Protein AF-M3HYQ7-F1 (afdb_monomer)

Foldseek 3Di:
DDLQQAAEEEEAACPPPRLVLLVLVLVVCVVPVRHAYEYEHDADDPVCVVSVVVSVVSRYAYEDAVHNCCVVRDVGHHYPLVRLVRHQEYEYEDPAPPVVVCVVVCVDPSNVNHQKYKYAQNYDPAADKDAPPPCVVVVVVVPPVVCVVSPNPDRGIMGMHGDD

Secondary structure (DSSP, 8-state):
--GGGS-EEEEE--STTHHHHHHHHHHHHHHH-S-EEEEE-SS--GGGHHHHHHHHTTT-EEEE-SSS-GGGT-SS-EEHHHHHHHEEEEEE-PSTTHHHHTTTGGGSGGGTT--EEEEETT-SSSSSEE-TTTTHHHHHTTT-TTTTTTGGG--S-EEEEE--

Structure (mmCIF, N/CA/C/O backbone):
data_AF-M3HYQ7-F1
#
_entry.id   AF-M3HYQ7-F1
#
loop_
_atom_site.group_PDB
_atom_site.id
_atom_site.type_symbol
_atom_site.label_atom_id
_atom_site.label_alt_id
_atom_site.label_comp_id
_atom_site.label_asym_id
_atom_site.label_entity_id
_atom_site.label_seq_id
_atom_site.pdbx_PDB_ins_code
_atom_site.Cartn_x
_atom_site.Cartn_y
_atom_site.Cartn_z
_atom_site.occupancy
_atom_site.B_iso_or_equiv
_atom_site.auth_seq_id
_atom_site.auth_comp_id
_atom_site.auth_asym_id
_atom_site.auth_atom_id
_atom_site.pdbx_PDB_model_num
ATOM 1 N N . MET A 1 1 ? -18.279 -11.186 6.961 1.00 38.59 1 MET A N 1
ATOM 2 C CA . MET A 1 1 ? -16.966 -11.696 6.511 1.00 38.59 1 MET A CA 1
ATOM 3 C C . MET A 1 1 ? -15.905 -10.884 7.240 1.00 38.59 1 MET A C 1
ATOM 5 O O . MET A 1 1 ? -15.919 -9.670 7.094 1.00 38.59 1 MET A O 1
ATOM 9 N N . LYS A 1 2 ? -15.104 -11.482 8.132 1.00 42.53 2 LYS A N 1
ATOM 10 C CA . LYS A 1 2 ? -14.063 -10.728 8.855 1.00 42.53 2 LYS A CA 1
ATOM 11 C C . LYS A 1 2 ? -12.954 -10.378 7.857 1.00 42.53 2 LYS A C 1
ATOM 13 O O . LYS A 1 2 ? -12.596 -11.228 7.051 1.00 42.53 2 LYS A O 1
ATOM 18 N N . LEU A 1 3 ? -12.387 -9.172 7.924 1.00 53.19 3 LEU A N 1
ATOM 19 C CA . LEU A 1 3 ? -11.250 -8.744 7.086 1.00 53.19 3 LEU A CA 1
ATOM 20 C C . LEU A 1 3 ? -10.013 -9.675 7.161 1.00 53.19 3 LEU A C 1
ATOM 22 O O . LEU A 1 3 ? -9.079 -9.509 6.389 1.00 53.19 3 LEU A O 1
ATOM 26 N N . GLN A 1 4 ? -9.998 -10.640 8.084 1.00 54.50 4 GLN A N 1
ATOM 27 C CA . GLN A 1 4 ? -8.831 -11.426 8.485 1.00 54.50 4 GLN A CA 1
ATOM 28 C C . GLN A 1 4 ? -8.445 -12.584 7.547 1.00 54.50 4 GLN A C 1
ATOM 30 O O . GLN A 1 4 ? -7.355 -13.121 7.714 1.00 54.50 4 GLN A O 1
ATOM 35 N N . ASP A 1 5 ? -9.266 -12.953 6.556 1.00 71.19 5 ASP A N 1
ATOM 36 C CA . ASP A 1 5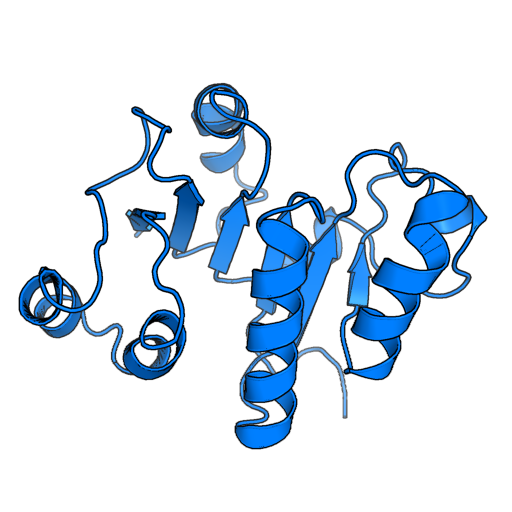 ? -9.012 -14.170 5.757 1.00 71.19 5 ASP A CA 1
ATOM 37 C C . ASP A 1 5 ? -8.256 -13.931 4.436 1.00 71.19 5 ASP A C 1
ATOM 39 O O . ASP A 1 5 ? -7.829 -14.889 3.788 1.00 71.19 5 ASP A O 1
ATOM 43 N N . LYS A 1 6 ? -8.076 -12.673 4.004 1.00 84.75 6 LYS A N 1
ATOM 44 C CA . LYS A 1 6 ? -7.471 -12.347 2.698 1.00 84.75 6 LYS A CA 1
ATOM 45 C C . LYS A 1 6 ? -6.108 -11.662 2.868 1.00 84.75 6 LYS A C 1
ATOM 47 O O . LYS A 1 6 ? -6.020 -10.703 3.630 1.00 84.75 6 LYS A O 1
ATOM 52 N N . PRO A 1 7 ? -5.050 -12.093 2.149 1.00 91.12 7 PRO A N 1
ATOM 53 C CA . PRO A 1 7 ? -3.756 -11.417 2.180 1.00 91.12 7 PRO A CA 1
ATOM 54 C C . PRO A 1 7 ? -3.864 -9.965 1.697 1.00 91.12 7 PRO A C 1
ATOM 56 O O . PRO A 1 7 ? -4.549 -9.676 0.714 1.00 91.12 7 PRO A O 1
ATOM 59 N N . GLY A 1 8 ? -3.161 -9.058 2.371 1.00 94.25 8 GLY A N 1
ATOM 60 C CA . GLY A 1 8 ? -3.139 -7.638 2.044 1.00 94.25 8 GLY A CA 1
ATOM 61 C C . GLY A 1 8 ? -2.088 -7.238 1.010 1.00 94.25 8 GLY A C 1
ATOM 62 O O . GLY A 1 8 ? -0.964 -7.755 1.006 1.00 94.25 8 GLY A O 1
ATOM 63 N N . VAL A 1 9 ? -2.449 -6.261 0.181 1.00 96.50 9 VAL A N 1
ATOM 64 C CA . VAL A 1 9 ? -1.541 -5.459 -0.640 1.00 96.50 9 VAL A CA 1
ATOM 65 C C . VAL A 1 9 ? -1.539 -4.040 -0.081 1.00 96.50 9 VAL A C 1
ATOM 67 O O . VAL A 1 9 ? -2.541 -3.327 -0.163 1.00 96.50 9 VAL A O 1
ATOM 70 N N . TYR A 1 10 ? -0.411 -3.645 0.496 1.00 97.44 10 TYR A N 1
ATOM 71 C CA . TYR A 1 10 ? -0.201 -2.328 1.076 1.00 97.44 10 TYR A CA 1
ATOM 72 C C . TYR A 1 10 ? 0.394 -1.382 0.040 1.00 97.44 10 TYR A C 1
ATOM 74 O O . TYR A 1 10 ? 1.442 -1.680 -0.529 1.00 97.44 10 TYR A O 1
ATOM 82 N N . ILE A 1 11 ? -0.235 -0.237 -0.202 1.00 97.44 11 ILE A N 1
ATOM 83 C CA . ILE A 1 11 ? 0.248 0.761 -1.158 1.00 97.44 11 ILE A CA 1
ATOM 84 C C . ILE A 1 11 ? 0.615 2.026 -0.400 1.00 97.44 11 ILE A C 1
ATOM 86 O O . ILE A 1 11 ? -0.249 2.678 0.185 1.00 97.44 11 ILE A O 1
ATOM 90 N N . ARG A 1 12 ? 1.895 2.390 -0.453 1.00 95.94 12 ARG A N 1
ATOM 91 C CA . ARG A 1 12 ? 2.434 3.595 0.170 1.00 95.94 12 ARG A CA 1
ATOM 92 C C . ARG A 1 12 ? 2.577 4.708 -0.859 1.00 95.94 12 ARG A C 1
ATOM 94 O O . ARG A 1 12 ? 3.329 4.575 -1.818 1.00 95.94 12 ARG A O 1
ATOM 101 N N . GLY A 1 13 ? 1.864 5.810 -0.644 1.00 94.56 13 GLY A N 1
ATOM 102 C CA . GLY A 1 13 ? 1.855 6.987 -1.508 1.00 94.56 13 GLY A CA 1
ATOM 103 C C . GLY A 1 13 ? 0.814 6.901 -2.624 1.00 94.56 13 GLY A C 1
ATOM 104 O O . GLY A 1 13 ? 1.010 6.208 -3.612 1.00 94.56 13 GLY A O 1
ATOM 105 N N . ILE A 1 14 ? -0.267 7.678 -2.515 1.00 94.88 14 ILE A N 1
ATOM 106 C CA . ILE A 1 14 ? -1.357 7.756 -3.511 1.00 94.88 14 ILE A CA 1
ATOM 107 C C . ILE A 1 14 ? -1.181 8.989 -4.411 1.00 94.88 14 ILE A C 1
ATOM 109 O O . ILE A 1 14 ? -2.045 9.851 -4.521 1.00 94.88 14 ILE A O 1
ATOM 113 N N . GLY A 1 15 ? 0.004 9.095 -5.015 1.00 90.62 15 GLY A N 1
ATOM 114 C CA . GLY A 1 15 ? 0.334 10.128 -6.000 1.00 90.62 15 GLY A CA 1
ATOM 115 C C . GLY A 1 15 ? 0.069 9.674 -7.438 1.00 90.62 15 GLY A C 1
ATOM 116 O O . GLY A 1 15 ? -0.712 8.755 -7.684 1.00 90.62 15 GLY A O 1
ATOM 117 N N . VAL A 1 16 ? 0.794 10.271 -8.390 1.00 89.25 16 VAL A N 1
ATOM 118 C CA . VAL A 1 16 ? 0.673 10.009 -9.840 1.00 89.25 16 VAL A CA 1
ATOM 119 C C . VAL A 1 16 ? 0.778 8.521 -10.195 1.00 89.25 16 VAL A C 1
ATOM 121 O O . VAL A 1 16 ? 0.059 8.058 -11.071 1.00 89.25 16 VAL A O 1
ATOM 124 N N . ILE A 1 17 ? 1.647 7.769 -9.512 1.00 88.94 17 ILE A N 1
ATOM 125 C CA . ILE A 1 17 ? 1.857 6.333 -9.765 1.00 88.94 17 ILE A CA 1
ATOM 126 C C . ILE A 1 17 ? 0.992 5.460 -8.846 1.00 88.94 17 ILE A C 1
ATOM 128 O O . ILE A 1 17 ? 0.403 4.475 -9.292 1.00 88.94 17 ILE A O 1
ATOM 132 N N . GLY A 1 18 ? 0.882 5.817 -7.566 1.00 92.69 18 GLY A N 1
ATOM 133 C CA . GLY A 1 18 ? 0.165 4.989 -6.599 1.00 92.69 18 GLY A CA 1
ATOM 134 C C . GLY A 1 18 ? -1.349 4.972 -6.790 1.00 92.69 18 GLY A C 1
ATOM 135 O O . GLY A 1 18 ? -1.962 3.923 -6.616 1.00 92.69 18 GLY A O 1
ATOM 136 N N . TRP A 1 19 ? -1.965 6.085 -7.205 1.00 94.75 19 TRP A N 1
ATOM 137 C CA . TRP A 1 19 ? -3.405 6.125 -7.480 1.00 94.75 19 TRP A CA 1
ATOM 138 C C . TRP A 1 19 ? -3.836 5.179 -8.616 1.00 94.75 19 TRP A C 1
ATOM 140 O O . TRP A 1 19 ? -4.728 4.357 -8.379 1.00 94.75 19 TRP A O 1
ATOM 150 N N . PRO A 1 20 ? -3.219 5.201 -9.819 1.00 92.88 20 PRO A N 1
ATOM 151 C CA . PRO A 1 20 ? -3.597 4.263 -10.874 1.00 92.88 20 PRO A CA 1
ATOM 152 C C . PRO A 1 20 ? -3.281 2.807 -10.502 1.00 92.88 20 PRO A C 1
ATOM 154 O O . PRO A 1 20 ? -4.085 1.926 -10.811 1.00 92.88 20 PRO A O 1
ATOM 157 N N . LEU A 1 21 ? -2.179 2.544 -9.783 1.00 92.62 21 LEU A N 1
ATOM 158 C CA . LEU A 1 21 ? -1.868 1.209 -9.254 1.00 92.62 21 LEU A CA 1
ATOM 159 C C . LEU A 1 21 ? -2.975 0.704 -8.317 1.00 92.62 21 LEU A C 1
ATOM 161 O O . LEU A 1 21 ? -3.474 -0.409 -8.492 1.00 92.62 21 LEU A O 1
ATOM 165 N N . ALA A 1 22 ? -3.378 1.529 -7.348 1.00 95.81 22 ALA A N 1
ATOM 166 C CA . ALA A 1 22 ? -4.442 1.209 -6.404 1.00 95.81 22 ALA A CA 1
ATOM 167 C C . ALA A 1 22 ? -5.772 0.968 -7.122 1.00 95.81 22 ALA A C 1
ATOM 169 O O . ALA A 1 22 ? -6.437 -0.033 -6.866 1.00 95.81 22 ALA A O 1
ATOM 170 N N . SER A 1 23 ? -6.144 1.833 -8.069 1.00 95.06 23 SER A N 1
ATOM 171 C CA . SER A 1 23 ? -7.392 1.683 -8.822 1.00 95.06 23 SER A CA 1
ATOM 172 C C . SER A 1 23 ? -7.423 0.386 -9.637 1.00 95.06 23 SER A C 1
ATOM 174 O O . SER A 1 23 ? -8.460 -0.275 -9.700 1.00 95.06 23 SER A O 1
ATOM 176 N N . LEU A 1 24 ? -6.301 -0.006 -10.245 1.00 93.12 24 LEU A N 1
ATOM 177 C CA . LEU A 1 24 ? -6.186 -1.277 -10.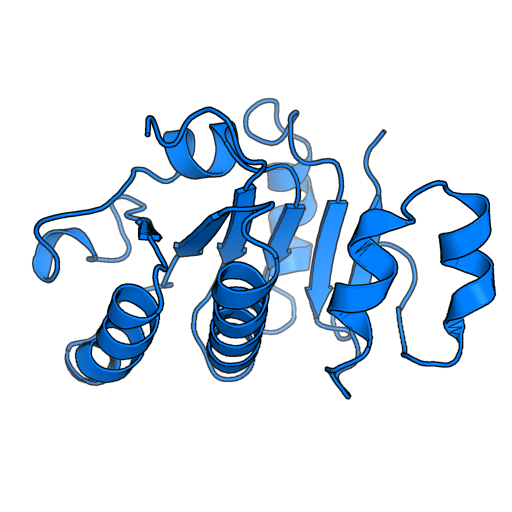958 1.00 93.12 24 LEU A CA 1
ATOM 178 C C . LEU A 1 24 ? -6.278 -2.475 -10.003 1.00 93.12 24 LEU A C 1
ATOM 180 O O . LEU A 1 24 ? -6.993 -3.435 -10.290 1.00 93.12 24 LEU A O 1
ATOM 184 N N . LEU A 1 25 ? -5.578 -2.420 -8.868 1.00 92.81 25 LEU A N 1
ATOM 185 C CA . LEU A 1 25 ? -5.643 -3.453 -7.834 1.00 92.81 25 LEU A CA 1
ATOM 186 C C . LEU A 1 25 ? -7.064 -3.657 -7.332 1.00 92.81 25 LEU A C 1
ATOM 188 O O . LEU A 1 25 ? -7.505 -4.791 -7.202 1.00 92.81 25 LEU A O 1
ATOM 192 N N . LEU A 1 26 ? -7.793 -2.571 -7.109 1.00 94.38 26 LEU A N 1
ATOM 193 C CA . LEU A 1 26 ? -9.177 -2.611 -6.656 1.00 94.38 26 LEU A CA 1
ATOM 194 C C . LEU A 1 26 ? -10.122 -3.173 -7.724 1.00 94.38 26 LEU A C 1
ATOM 196 O O . LEU A 1 26 ? -10.998 -3.977 -7.412 1.00 94.38 26 LEU A O 1
ATOM 200 N N . LEU A 1 27 ? -9.893 -2.857 -9.003 1.00 92.50 27 LEU A N 1
ATOM 201 C CA . LEU A 1 27 ? -10.622 -3.491 -10.106 1.00 92.50 27 LEU A CA 1
ATOM 202 C C . LEU A 1 27 ? -10.390 -5.012 -10.141 1.00 92.50 27 LEU A C 1
ATOM 204 O O . LEU A 1 27 ? -11.319 -5.778 -10.395 1.00 92.50 27 LEU A O 1
ATOM 208 N N . LEU A 1 28 ? -9.157 -5.461 -9.896 1.00 88.50 28 LEU A N 1
ATOM 209 C CA . LEU A 1 28 ? -8.823 -6.885 -9.812 1.00 88.50 28 LEU A CA 1
ATOM 210 C C . LEU A 1 28 ? -9.379 -7.529 -8.539 1.00 88.50 28 LEU A C 1
ATOM 212 O O . LEU A 1 28 ? -9.856 -8.661 -8.598 1.00 88.50 28 LEU A O 1
ATOM 216 N N . GLN A 1 29 ? -9.367 -6.813 -7.414 1.00 90.38 29 GLN A N 1
ATOM 217 C CA . GLN A 1 29 ? -9.960 -7.243 -6.151 1.00 90.38 29 GLN A CA 1
ATOM 218 C C . GLN A 1 29 ? -11.444 -7.555 -6.343 1.00 90.38 29 GLN A C 1
ATOM 220 O O . GLN A 1 29 ? -11.873 -8.638 -5.960 1.00 90.38 29 GLN A O 1
ATOM 225 N N . GLY A 1 30 ? -12.200 -6.672 -7.004 1.00 87.94 30 GLY A N 1
ATOM 226 C CA . GLY A 1 30 ? -13.622 -6.892 -7.294 1.00 87.94 30 GLY A CA 1
ATOM 227 C C . GLY A 1 30 ? -13.909 -8.073 -8.231 1.00 87.94 30 GLY A C 1
ATOM 228 O O . GLY A 1 30 ? -15.033 -8.552 -8.273 1.00 87.94 30 GLY A O 1
ATOM 229 N N . LYS A 1 31 ? -12.909 -8.564 -8.978 1.00 86.25 31 LYS A N 1
ATOM 230 C CA . LYS A 1 31 ? -13.047 -9.728 -9.876 1.00 86.25 31 LYS A CA 1
ATOM 231 C C . LYS A 1 31 ? -12.577 -11.037 -9.254 1.00 86.25 31 LYS A C 1
ATOM 233 O O . LYS A 1 31 ? -13.108 -12.095 -9.572 1.00 86.25 31 LYS A O 1
ATOM 238 N N . LEU A 1 32 ? -11.508 -10.982 -8.463 1.00 85.38 32 LEU A N 1
ATOM 239 C CA . LEU A 1 32 ? -10.835 -12.166 -7.934 1.00 85.38 32 LEU A CA 1
ATOM 240 C C . LEU A 1 32 ? -11.215 -12.452 -6.487 1.00 85.38 32 LEU A C 1
ATOM 242 O O . LEU A 1 32 ? -11.132 -13.601 -6.073 1.00 85.38 32 LEU A O 1
ATOM 246 N N . GLU A 1 33 ? -11.544 -11.412 -5.720 1.00 84.44 33 GLU A N 1
ATOM 247 C CA . GLU A 1 33 ? -11.895 -11.460 -4.300 1.00 84.44 33 GLU A CA 1
ATOM 248 C C . GLU A 1 33 ? -10.876 -12.200 -3.411 1.00 84.44 33 GLU A C 1
ATOM 250 O O . GLU A 1 33 ? -11.225 -12.698 -2.344 1.00 84.44 33 GLU A O 1
ATOM 255 N N . LYS A 1 34 ? -9.604 -12.270 -3.819 1.00 85.38 34 LYS A N 1
ATOM 256 C CA . LYS A 1 34 ? -8.553 -13.068 -3.154 1.00 85.38 34 LYS A CA 1
ATOM 257 C C . LYS A 1 34 ? -7.610 -12.279 -2.251 1.00 85.38 34 LYS A C 1
ATOM 259 O O . LYS A 1 34 ? -6.791 -12.888 -1.574 1.00 85.38 34 LYS A O 1
ATOM 264 N N . PHE A 1 35 ? -7.681 -10.957 -2.266 1.00 91.50 35 PHE A N 1
ATOM 265 C CA . PHE A 1 35 ? -6.796 -10.079 -1.504 1.00 91.50 35 PHE A CA 1
ATOM 266 C C . PHE A 1 35 ? -7.552 -8.823 -1.070 1.00 91.50 35 PHE A C 1
ATOM 268 O O . PHE A 1 35 ? -8.666 -8.587 -1.540 1.00 91.50 35 PHE A O 1
ATOM 275 N N . GLN A 1 36 ? -6.947 -8.046 -0.176 1.00 95.38 36 GLN A N 1
ATOM 276 C CA . GLN A 1 36 ? -7.443 -6.744 0.264 1.00 95.38 36 GLN A CA 1
ATOM 277 C C . GLN A 1 36 ? -6.416 -5.658 -0.067 1.00 95.38 36 GLN A C 1
ATOM 279 O O . GLN A 1 36 ? -5.215 -5.886 0.067 1.00 95.38 36 GLN A O 1
ATOM 284 N N . VAL A 1 37 ? -6.870 -4.479 -0.485 1.00 96.94 37 VAL A N 1
ATOM 285 C CA . VAL A 1 37 ? -5.999 -3.330 -0.768 1.00 96.94 37 VAL A CA 1
ATOM 286 C C . VAL A 1 37 ? -6.071 -2.312 0.366 1.00 96.94 37 VAL A C 1
ATOM 288 O O . VAL A 1 37 ? -7.160 -1.855 0.731 1.00 96.94 37 VAL A O 1
ATOM 291 N N . TYR A 1 38 ? -4.901 -1.936 0.877 1.00 98.25 38 TYR A N 1
ATOM 292 C CA . TYR A 1 38 ? -4.710 -0.890 1.878 1.00 98.25 38 TYR A CA 1
ATOM 293 C C . TYR A 1 38 ? -3.961 0.286 1.243 1.00 98.25 38 TYR A C 1
ATOM 295 O O . TYR A 1 38 ? -2.938 0.081 0.589 1.00 98.25 38 TYR A O 1
ATOM 303 N N . ILE A 1 39 ? -4.468 1.508 1.412 1.00 97.94 39 ILE A N 1
ATOM 304 C CA . ILE A 1 39 ? -3.929 2.716 0.774 1.00 97.94 39 ILE A CA 1
ATOM 305 C C . ILE A 1 39 ? -3.443 3.724 1.824 1.00 97.94 39 ILE A C 1
ATOM 307 O O . ILE A 1 39 ? -4.234 4.279 2.582 1.00 97.94 39 ILE A O 1
ATOM 311 N N . GLU A 1 40 ? -2.137 3.986 1.855 1.00 97.75 40 GLU A N 1
ATOM 312 C CA . GLU A 1 40 ? -1.505 5.017 2.689 1.00 97.75 40 GLU A CA 1
ATOM 313 C C . GLU A 1 40 ? -1.260 6.277 1.838 1.00 97.75 40 GLU A C 1
ATOM 315 O O . GLU A 1 40 ? -0.301 6.321 1.058 1.00 97.75 40 GLU A O 1
ATOM 320 N N . PRO A 1 41 ? -2.089 7.331 1.948 1.00 96.12 41 PRO A N 1
ATOM 321 C CA . PRO A 1 41 ? -1.736 8.643 1.417 1.00 96.12 41 PRO A CA 1
ATOM 322 C C . PRO A 1 41 ? -0.594 9.262 2.242 1.00 96.12 41 PRO A C 1
ATOM 324 O O . PRO A 1 41 ? -0.441 8.963 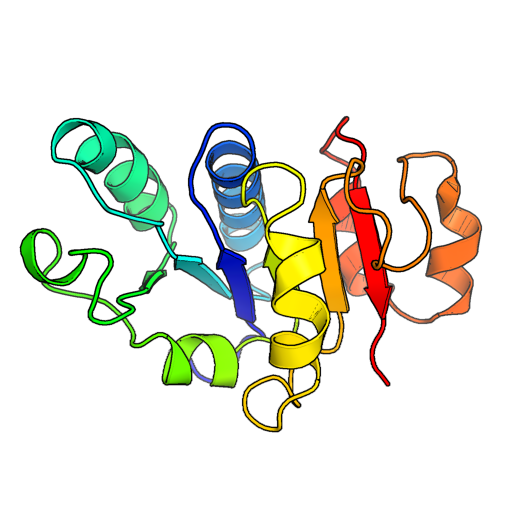3.424 1.00 96.12 41 PRO A O 1
ATOM 327 N N . HIS A 1 42 ? 0.206 10.138 1.624 1.00 90.69 42 HIS A N 1
ATOM 328 C CA . HIS A 1 42 ? 1.386 10.723 2.274 1.00 90.69 42 HIS A CA 1
ATOM 329 C C . HIS A 1 42 ? 1.042 11.838 3.275 1.00 90.69 42 HIS A C 1
ATOM 331 O O . HIS A 1 42 ? 1.235 11.677 4.472 1.00 90.69 42 HIS A O 1
ATOM 337 N N . GLN A 1 43 ? 0.538 12.971 2.787 1.00 93.00 43 GLN A N 1
ATOM 338 C CA . GLN A 1 43 ? -0.043 14.037 3.602 1.00 93.00 43 GLN A CA 1
ATOM 339 C C . GLN A 1 43 ? -1.313 14.491 2.905 1.00 93.00 43 GLN A C 1
ATOM 341 O O . GLN A 1 43 ? -1.247 15.216 1.914 1.00 93.00 43 GLN A O 1
ATOM 346 N N . LEU A 1 44 ? -2.454 14.030 3.404 1.00 94.44 44 LEU A N 1
ATOM 347 C CA . LEU A 1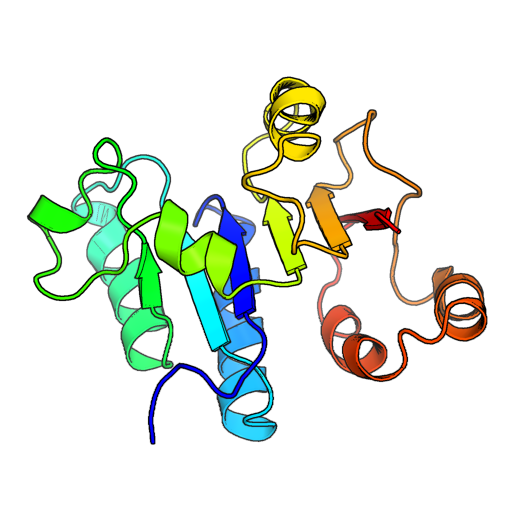 44 ? -3.722 14.202 2.723 1.00 94.44 44 LEU A CA 1
ATOM 348 C C . LEU A 1 44 ? -4.154 15.673 2.724 1.00 94.44 44 LEU A C 1
ATOM 350 O O . LEU A 1 44 ? -4.357 16.298 3.771 1.00 94.44 44 LEU A O 1
ATOM 354 N N . LYS A 1 45 ? -4.312 16.232 1.525 1.00 95.00 45 LYS A N 1
ATOM 355 C CA . LYS A 1 45 ? -4.857 17.571 1.292 1.00 95.00 45 LYS A CA 1
ATOM 356 C C . LYS A 1 45 ? -6.330 17.480 0.913 1.00 95.00 45 LYS A C 1
ATOM 358 O O . LYS A 1 45 ? -6.776 16.518 0.294 1.00 95.00 45 LYS A O 1
ATOM 363 N N . LYS A 1 46 ? -7.090 18.548 1.187 1.00 94.31 46 LYS A N 1
ATOM 364 C CA . LYS A 1 46 ? -8.518 18.632 0.819 1.00 94.31 46 LYS A CA 1
ATOM 365 C C . LYS A 1 46 ? -8.775 18.365 -0.670 1.00 94.31 46 LYS A C 1
ATOM 367 O O . LYS A 1 46 ? -9.764 17.731 -1.012 1.00 94.31 46 LYS A O 1
ATOM 372 N N . SER A 1 47 ? -7.870 18.814 -1.541 1.00 94.00 47 SER A N 1
ATOM 373 C CA . SER A 1 47 ? -7.949 18.601 -2.992 1.00 94.00 47 SER A CA 1
ATOM 374 C C . SER A 1 47 ? -7.826 17.134 -3.415 1.00 94.00 47 SER A C 1
ATOM 376 O O . SER A 1 47 ? -8.230 16.788 -4.517 1.00 94.00 47 SER A O 1
ATOM 378 N N . GLU A 1 48 ? -7.265 16.274 -2.565 1.00 94.44 48 GLU A N 1
ATOM 379 C CA . GLU A 1 48 ? -7.015 14.858 -2.856 1.00 94.44 48 GLU A CA 1
ATOM 380 C C . GLU A 1 48 ? -8.147 13.952 -2.343 1.00 94.44 48 GLU A C 1
ATOM 382 O O . GLU A 1 48 ? -8.232 12.790 -2.740 1.00 94.44 48 GLU A O 1
ATOM 387 N N . ILE A 1 49 ? -9.058 14.480 -1.514 1.00 95.31 49 ILE A N 1
ATOM 388 C CA . ILE A 1 49 ? -10.192 13.732 -0.943 1.00 95.31 49 ILE A CA 1
ATOM 389 C C . ILE A 1 49 ? -11.026 13.024 -2.023 1.00 95.31 49 ILE A C 1
ATOM 391 O O . ILE A 1 49 ? -11.272 11.829 -1.852 1.00 95.31 49 ILE A O 1
ATOM 395 N N . PRO A 1 50 ? -11.422 13.664 -3.147 1.00 95.62 50 PRO A N 1
ATOM 396 C CA . PRO A 1 50 ? -12.211 12.980 -4.175 1.00 95.62 50 PRO A CA 1
ATOM 397 C C . PRO A 1 50 ? -11.484 11.770 -4.777 1.00 95.62 50 PRO A C 1
ATOM 399 O O . PRO A 1 50 ? -12.100 10.744 -5.063 1.00 95.62 50 PRO A O 1
ATOM 402 N N . ALA A 1 51 ? -10.159 11.861 -4.929 1.00 95.00 51 ALA A N 1
ATOM 403 C CA . ALA A 1 51 ? -9.355 10.775 -5.471 1.00 95.00 51 ALA A CA 1
ATOM 404 C C . ALA A 1 51 ? -9.339 9.567 -4.523 1.00 95.00 51 ALA A C 1
ATOM 406 O O . ALA A 1 51 ? -9.516 8.438 -4.991 1.00 95.00 51 ALA A O 1
ATOM 407 N N . ILE A 1 52 ? -9.180 9.812 -3.215 1.00 97.06 52 ILE A N 1
ATOM 408 C CA . ILE A 1 52 ? -9.205 8.778 -2.170 1.00 97.06 52 ILE A CA 1
ATOM 409 C C . ILE A 1 52 ? -10.602 8.172 -2.016 1.00 97.06 52 ILE A C 1
ATOM 411 O O . ILE A 1 52 ? -10.715 6.948 -1.990 1.00 97.06 52 ILE A O 1
ATOM 415 N N . LEU A 1 53 ? -11.663 8.988 -2.003 1.00 96.75 53 LEU A N 1
ATOM 416 C CA . LEU A 1 53 ? -13.047 8.502 -1.969 1.00 96.75 53 LEU A CA 1
ATOM 417 C C . LEU A 1 53 ? -13.324 7.531 -3.118 1.00 96.75 53 LEU A C 1
ATOM 419 O O . LEU A 1 53 ? -13.839 6.444 -2.879 1.00 96.75 53 LEU A O 1
ATOM 423 N N . SER A 1 54 ? -12.863 7.842 -4.335 1.00 96.38 54 SER A N 1
ATOM 424 C CA . SER A 1 54 ? -13.042 6.934 -5.475 1.00 96.38 54 SER A CA 1
ATOM 425 C C . SER A 1 54 ? -12.325 5.584 -5.318 1.00 96.38 54 SER A C 1
ATOM 427 O O . SER A 1 54 ? -12.650 4.639 -6.036 1.00 96.38 54 SER A O 1
ATOM 429 N N . LEU A 1 55 ? -11.297 5.485 -4.466 1.00 97.56 55 LEU A N 1
ATOM 430 C CA . LEU A 1 55 ? -10.629 4.218 -4.152 1.00 97.56 55 LEU A CA 1
ATOM 431 C C . LEU A 1 55 ? -11.376 3.484 -3.032 1.00 97.56 55 LEU A C 1
ATOM 433 O O . LEU A 1 55 ? -11.550 2.271 -3.119 1.00 97.56 55 LEU A O 1
ATOM 437 N N . ILE A 1 56 ? -11.875 4.213 -2.031 1.00 96.81 56 ILE A N 1
ATOM 438 C CA . ILE A 1 56 ? -12.712 3.656 -0.959 1.00 96.81 56 ILE A CA 1
ATOM 439 C C . ILE A 1 56 ? -13.991 3.041 -1.539 1.00 96.81 56 ILE A C 1
ATOM 441 O O . ILE A 1 56 ? -14.300 1.890 -1.245 1.00 96.81 56 ILE A O 1
ATOM 445 N N . GLU A 1 57 ? -14.671 3.736 -2.453 1.00 95.75 57 GLU A N 1
ATOM 446 C CA . GLU A 1 57 ? -15.863 3.234 -3.158 1.00 95.75 57 GLU A CA 1
ATOM 447 C C . GLU A 1 57 ? -15.596 1.941 -3.946 1.00 95.75 57 GLU A C 1
ATOM 449 O O . GLU A 1 57 ? -16.489 1.114 -4.112 1.00 95.75 57 GLU A O 1
ATOM 454 N N . LYS A 1 58 ? -14.354 1.731 -4.402 1.00 95.25 58 LYS A N 1
ATOM 455 C CA . LYS A 1 58 ? -13.924 0.496 -5.080 1.00 95.25 58 LYS A CA 1
ATOM 456 C C . LYS A 1 58 ? -13.471 -0.603 -4.105 1.00 95.25 58 LYS A C 1
ATOM 458 O O . LYS A 1 58 ? -12.997 -1.649 -4.547 1.00 95.25 58 LYS A O 1
ATOM 463 N N . GLY A 1 59 ? -13.603 -0.386 -2.796 1.00 94.88 59 GLY A N 1
ATOM 464 C CA . GLY A 1 59 ? -13.265 -1.345 -1.742 1.00 94.88 59 GLY A CA 1
ATOM 465 C C . GLY A 1 59 ? -11.853 -1.206 -1.170 1.00 94.88 59 GLY A C 1
ATOM 466 O O . GLY A 1 59 ? -11.338 -2.170 -0.596 1.00 94.88 59 GLY A O 1
ATOM 467 N N . GLY A 1 60 ? -11.203 -0.054 -1.361 1.00 96.88 60 GLY A N 1
ATOM 468 C CA . GLY A 1 60 ? -9.919 0.266 -0.740 1.00 96.88 60 GLY A CA 1
ATOM 469 C C . GLY A 1 60 ? -10.086 0.712 0.706 1.00 96.88 60 GLY A C 1
ATOM 470 O O . GLY A 1 60 ? -11.039 1.407 1.042 1.00 96.88 60 GLY A O 1
ATOM 471 N N . ILE A 1 61 ? -9.141 0.333 1.562 1.00 97.69 61 ILE A N 1
ATOM 472 C CA . ILE A 1 61 ? -9.150 0.726 2.975 1.00 97.69 61 ILE A CA 1
ATOM 473 C C . ILE A 1 61 ? -8.059 1.761 3.193 1.00 97.69 61 ILE A C 1
ATOM 475 O O . ILE A 1 61 ? -6.881 1.481 2.958 1.00 97.69 61 ILE A O 1
ATOM 479 N N . VAL A 1 62 ? -8.448 2.955 3.633 1.00 97.81 62 VAL A N 1
ATOM 480 C CA . VAL A 1 62 ? -7.501 4.036 3.903 1.00 97.81 62 VAL A CA 1
ATOM 481 C C . VAL A 1 62 ? -6.735 3.780 5.198 1.00 97.81 62 VAL A C 1
ATOM 483 O O . VAL A 1 62 ? -7.288 3.309 6.194 1.00 97.81 62 VAL A O 1
ATOM 486 N N . VAL A 1 63 ? -5.441 4.076 5.161 1.00 98.38 63 VAL A N 1
ATOM 487 C CA . VAL A 1 63 ? -4.521 3.857 6.272 1.00 98.38 63 VAL A CA 1
ATOM 488 C C . VAL A 1 63 ? -4.115 5.191 6.882 1.00 98.38 63 VAL A C 1
ATOM 490 O O . VAL A 1 63 ? -3.600 6.067 6.184 1.00 98.38 63 VAL A O 1
ATOM 493 N N . ASP A 1 64 ? -4.311 5.328 8.190 1.00 98.12 64 ASP A N 1
ATOM 494 C CA . ASP A 1 64 ? -3.829 6.467 8.970 1.00 98.12 64 ASP A CA 1
ATOM 495 C C . ASP A 1 64 ? -2.466 6.139 9.593 1.00 98.12 64 ASP A C 1
ATOM 497 O O . ASP A 1 64 ? -2.262 5.082 10.204 1.00 98.12 64 ASP A O 1
ATOM 501 N N . THR A 1 65 ? -1.512 7.052 9.418 1.00 97.00 65 THR A N 1
ATOM 502 C CA . THR A 1 65 ? -0.161 6.940 9.993 1.00 97.00 65 THR A CA 1
ATOM 503 C C . THR A 1 65 ? 0.001 7.759 11.273 1.00 97.00 65 THR A C 1
ATOM 505 O O . THR A 1 65 ? 1.097 7.818 11.820 1.00 97.00 65 THR A O 1
ATOM 508 N N . GLY A 1 66 ? -1.050 8.443 11.733 1.00 96.31 66 GLY A N 1
ATOM 509 C CA . GLY A 1 66 ? -0.995 9.483 12.759 1.00 96.31 66 GLY A CA 1
ATOM 510 C C . GLY A 1 66 ? -0.554 10.855 12.235 1.00 96.31 66 GLY A C 1
ATOM 511 O O . GLY A 1 66 ? -0.944 11.871 12.813 1.00 96.31 66 GLY A O 1
ATOM 512 N N . GLU A 1 67 ? 0.195 10.896 11.128 1.00 95.69 67 GLU A N 1
ATOM 513 C CA . GLU A 1 67 ? 0.806 12.110 10.561 1.00 95.69 67 GLU A CA 1
ATOM 514 C C . GLU A 1 67 ? 0.203 12.524 9.209 1.00 95.69 67 GLU A C 1
ATOM 516 O O . GLU A 1 67 ? 0.242 13.697 8.836 1.00 95.69 67 GLU A O 1
ATOM 521 N N . ASN A 1 68 ? -0.385 11.582 8.466 1.00 95.75 68 ASN A N 1
ATOM 522 C CA . ASN A 1 68 ? -0.893 11.815 7.111 1.00 95.75 68 ASN A CA 1
ATOM 523 C C . ASN A 1 68 ? -2.276 12.482 7.051 1.00 95.75 68 ASN A C 1
ATOM 525 O O . ASN A 1 68 ? -2.800 12.682 5.952 1.00 95.75 68 ASN A O 1
ATOM 529 N N . ARG A 1 69 ? -2.841 12.857 8.207 1.00 96.88 69 ARG A N 1
ATOM 530 C CA . ARG A 1 69 ? -4.125 13.563 8.365 1.00 96.88 69 ARG A CA 1
ATOM 531 C C . ARG A 1 69 ? -5.355 12.790 7.886 1.00 96.88 69 ARG A C 1
ATOM 533 O O . ARG A 1 69 ? -6.404 13.394 7.688 1.00 96.88 69 ARG A O 1
ATOM 540 N N . VAL A 1 70 ? -5.273 11.474 7.703 1.00 97.06 70 VAL A N 1
ATOM 541 C CA . VAL A 1 70 ? -6.418 10.663 7.249 1.00 97.06 70 VAL A CA 1
ATOM 542 C C . VAL A 1 70 ? -7.585 10.761 8.227 1.00 97.06 70 VAL A C 1
ATOM 544 O O . VAL A 1 70 ? -8.710 11.025 7.797 1.00 97.06 70 VAL A O 1
ATOM 547 N N . LYS A 1 71 ? -7.304 10.667 9.530 1.00 96.38 71 LYS A N 1
ATOM 548 C CA . LYS A 1 71 ? -8.303 10.826 10.598 1.00 96.38 71 LYS A CA 1
ATOM 549 C C . LYS A 1 71 ? -9.057 12.164 10.582 1.00 96.38 71 LYS A C 1
ATOM 551 O O . LYS A 1 71 ? -10.144 12.246 11.142 1.00 96.38 71 LYS A O 1
ATOM 556 N N . ASP A 1 72 ? -8.500 13.209 9.959 1.00 96.00 72 ASP A N 1
ATOM 557 C CA . ASP A 1 72 ? -9.150 14.525 9.867 1.00 96.00 72 ASP A CA 1
ATOM 558 C C . ASP A 1 72 ? -10.304 14.518 8.847 1.00 96.00 72 ASP A C 1
ATOM 560 O O . ASP A 1 72 ? -11.176 15.388 8.889 1.00 96.00 72 ASP A O 1
ATOM 564 N N . PHE A 1 73 ? -10.285 13.580 7.894 1.00 95.56 73 PHE A N 1
ATOM 565 C CA . PHE A 1 73 ? -11.171 13.579 6.727 1.00 95.56 73 PHE A CA 1
ATOM 566 C C . PHE A 1 73 ? -12.032 12.323 6.605 1.00 95.56 73 PHE A C 1
ATOM 568 O O . PHE A 1 73 ? -13.105 12.392 6.007 1.00 95.56 73 PHE A O 1
ATOM 575 N N . PHE A 1 74 ? -11.585 11.191 7.153 1.00 95.38 74 PHE A N 1
ATOM 576 C CA . PHE A 1 74 ? -12.276 9.911 7.041 1.00 95.38 74 PHE A CA 1
ATOM 577 C C . PHE A 1 74 ? -12.560 9.322 8.430 1.00 95.38 74 PHE A C 1
ATOM 579 O O . PHE A 1 74 ? -11.630 9.180 9.222 1.00 95.38 74 PHE A O 1
ATOM 586 N N . PRO A 1 75 ? -13.823 8.965 8.738 1.00 92.06 75 PRO A N 1
ATOM 587 C CA . PRO A 1 75 ? -14.188 8.393 10.036 1.00 92.06 75 PRO A CA 1
ATOM 588 C C . PRO A 1 75 ? -13.757 6.928 10.177 1.00 92.06 75 PRO A C 1
ATOM 590 O O . PRO A 1 75 ? -13.529 6.458 11.287 1.00 92.06 75 PRO A O 1
ATOM 593 N N . GLU A 1 76 ? -13.644 6.216 9.055 1.00 94.69 76 GLU A N 1
ATOM 594 C CA . GLU A 1 76 ? -13.203 4.827 8.999 1.00 94.69 76 GLU A CA 1
ATOM 595 C C . GLU A 1 76 ? -11.817 4.760 8.367 1.00 94.69 76 GLU A C 1
ATOM 597 O O . GLU A 1 76 ? -11.610 5.167 7.222 1.00 94.69 76 GLU A O 1
ATOM 602 N N . PHE A 1 77 ? -10.863 4.243 9.129 1.00 96.88 77 PHE A N 1
ATOM 603 C CA . PHE A 1 77 ? -9.496 4.013 8.695 1.00 96.88 77 PHE A CA 1
ATOM 604 C C . PHE A 1 77 ? -8.897 2.862 9.498 1.00 96.88 77 PHE A C 1
ATOM 606 O O . PHE A 1 77 ? -9.431 2.443 10.526 1.00 96.88 77 PHE A O 1
ATOM 613 N N . LEU A 1 78 ? -7.765 2.361 9.023 1.00 97.50 78 LEU A N 1
ATOM 614 C CA . LEU A 1 78 ? -6.988 1.331 9.699 1.00 97.50 78 LEU A CA 1
ATOM 615 C C . LEU A 1 78 ? -5.616 1.909 10.062 1.00 97.50 78 LEU A C 1
ATOM 617 O O . LEU A 1 78 ? -5.080 2.727 9.311 1.00 97.50 78 LEU A O 1
ATOM 621 N N . SER A 1 79 ? -5.035 1.541 11.205 1.00 97.75 79 SER A N 1
ATOM 622 C CA . SER A 1 79 ? -3.703 2.058 11.544 1.00 97.75 79 SER A CA 1
ATOM 623 C C . SER A 1 79 ? -2.629 1.441 10.642 1.00 97.75 79 SER A C 1
ATOM 625 O O . SER A 1 79 ? -2.743 0.284 10.227 1.00 97.75 79 SER A O 1
ATOM 627 N N . LYS A 1 80 ? -1.537 2.173 10.376 1.00 97.00 80 LYS A N 1
ATOM 628 C CA . LYS A 1 80 ? -0.375 1.651 9.622 1.00 97.00 80 LYS A CA 1
ATOM 629 C C . LYS A 1 80 ? 0.064 0.263 10.105 1.00 97.00 80 LY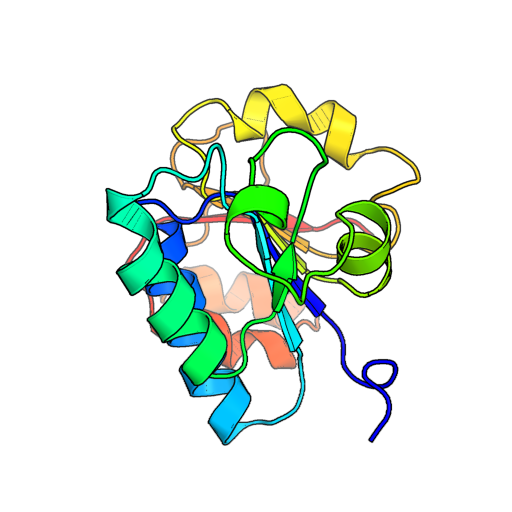S A C 1
ATOM 631 O O . LYS A 1 80 ? 0.213 -0.656 9.301 1.00 97.00 80 LYS A O 1
ATOM 636 N N . LYS A 1 81 ? 0.198 0.097 11.423 1.00 96.00 81 LYS A N 1
ATOM 637 C CA . LYS A 1 81 ? 0.638 -1.156 12.049 1.00 96.00 81 LYS A CA 1
ATOM 638 C C . LYS A 1 81 ? -0.304 -2.323 11.745 1.00 96.00 81 LYS A C 1
ATOM 640 O O . LYS A 1 81 ? 0.156 -3.421 11.435 1.00 96.00 81 LYS A O 1
ATOM 645 N N . GLU A 1 82 ? -1.613 -2.107 11.838 1.00 95.94 82 GLU A N 1
ATOM 646 C CA . GLU A 1 82 ? -2.596 -3.148 11.529 1.00 95.94 82 GLU A CA 1
ATOM 647 C C . GLU A 1 82 ? -2.566 -3.502 10.036 1.00 95.94 82 GLU A C 1
ATOM 649 O O . GLU A 1 82 ? -2.547 -4.680 9.682 1.00 95.94 82 GLU A O 1
ATOM 654 N N . ALA A 1 83 ? -2.486 -2.499 9.159 1.00 96.88 83 ALA A N 1
ATOM 655 C CA . ALA A 1 83 ? -2.537 -2.686 7.713 1.00 96.88 83 ALA A CA 1
ATOM 656 C C . ALA A 1 83 ? -1.313 -3.459 7.210 1.00 96.88 83 ALA A C 1
ATOM 658 O O . ALA A 1 83 ? -1.450 -4.403 6.428 1.00 96.88 83 ALA A O 1
ATOM 659 N N . ILE A 1 84 ? -0.122 -3.121 7.713 1.00 96.31 84 ILE A N 1
ATOM 660 C CA . ILE A 1 84 ? 1.105 -3.888 7.464 1.00 96.31 84 ILE A CA 1
ATOM 661 C C . ILE A 1 84 ? 0.971 -5.301 8.039 1.00 96.31 84 ILE A C 1
ATOM 663 O O . ILE A 1 84 ? 1.304 -6.272 7.364 1.00 96.31 84 ILE A O 1
ATOM 667 N N . GLY A 1 85 ? 0.405 -5.446 9.241 1.00 95.19 85 GLY A N 1
ATOM 668 C CA . GLY A 1 85 ? 0.188 -6.740 9.891 1.00 95.19 85 GLY A CA 1
ATOM 669 C C . GLY A 1 85 ? -0.716 -7.714 9.120 1.00 95.19 85 GLY A C 1
ATOM 670 O O . GLY A 1 85 ? -0.614 -8.928 9.342 1.00 95.19 85 GLY A O 1
ATOM 671 N N . TYR A 1 86 ? -1.568 -7.211 8.222 1.00 94.44 86 TYR A N 1
ATOM 672 C CA . TYR A 1 86 ? -2.407 -8.002 7.310 1.00 94.44 86 TYR A CA 1
ATOM 673 C C . TYR A 1 86 ? -1.814 -8.158 5.908 1.00 94.44 86 TYR A C 1
ATOM 675 O O . TYR A 1 86 ? -2.307 -8.953 5.106 1.00 94.44 86 TYR A O 1
ATOM 683 N N . SER A 1 87 ? -0.753 -7.419 5.601 1.00 95.19 87 SER A N 1
ATOM 684 C CA . SER A 1 87 ? -0.184 -7.365 4.264 1.00 95.19 87 SER A CA 1
ATOM 685 C C . SER A 1 87 ? 0.939 -8.373 4.071 1.00 95.19 87 SER A C 1
ATOM 687 O O . SER A 1 87 ? 1.676 -8.720 4.991 1.00 95.19 87 SER A O 1
ATOM 689 N N . VAL A 1 88 ? 1.056 -8.856 2.836 1.00 93.06 88 VAL A N 1
ATOM 690 C CA . VAL A 1 88 ? 2.157 -9.724 2.385 1.00 93.06 88 VAL A CA 1
ATOM 691 C C . VAL A 1 88 ? 2.905 -9.127 1.196 1.00 93.06 88 VAL A C 1
ATOM 693 O O . VAL A 1 88 ? 3.990 -9.598 0.858 1.00 93.06 88 VAL A O 1
ATOM 696 N N . VAL A 1 89 ? 2.344 -8.086 0.576 1.00 92.75 89 VAL A N 1
ATOM 697 C CA . VAL A 1 89 ? 2.988 -7.290 -0.468 1.00 92.75 89 VAL A CA 1
ATOM 698 C C . VAL A 1 89 ? 2.928 -5.821 -0.079 1.00 92.75 89 VAL A C 1
ATOM 700 O O . VAL A 1 89 ? 1.870 -5.339 0.325 1.00 92.75 89 VAL A O 1
ATOM 703 N N . LEU A 1 90 ? 4.045 -5.115 -0.242 1.00 95.12 90 LEU A N 1
ATOM 704 C CA . LEU A 1 90 ? 4.138 -3.669 -0.083 1.00 95.12 90 LEU A CA 1
ATOM 705 C C . LEU A 1 90 ? 4.580 -3.033 -1.401 1.00 95.12 90 LEU A C 1
ATOM 707 O O . LEU A 1 90 ? 5.604 -3.409 -1.961 1.00 95.12 90 LEU A O 1
ATOM 711 N N . CYS A 1 91 ? 3.820 -2.058 -1.884 1.00 94.25 91 CYS A N 1
ATOM 712 C CA . CYS A 1 91 ? 4.150 -1.240 -3.044 1.00 94.25 91 CYS A CA 1
ATOM 713 C C . CYS A 1 91 ? 4.493 0.178 -2.572 1.00 94.25 91 CYS A C 1
ATOM 715 O O . CYS A 1 91 ? 3.588 0.934 -2.215 1.00 94.25 91 CYS A O 1
ATOM 717 N N . ASP A 1 92 ? 5.772 0.553 -2.572 1.00 93.38 92 ASP A N 1
ATOM 718 C CA . ASP A 1 92 ? 6.201 1.921 -2.284 1.00 93.38 92 ASP A CA 1
ATOM 719 C C . ASP A 1 92 ? 6.202 2.750 -3.574 1.00 93.38 92 ASP A C 1
ATOM 721 O O . ASP A 1 92 ? 7.052 2.605 -4.454 1.00 93.38 92 ASP A O 1
ATOM 725 N N . CYS A 1 93 ? 5.195 3.610 -3.688 1.00 92.62 93 CYS A N 1
ATOM 726 C CA . CYS A 1 93 ? 4.976 4.517 -4.808 1.00 92.62 93 CYS A CA 1
ATOM 727 C C . CYS A 1 93 ? 5.399 5.955 -4.472 1.00 92.62 93 CYS A C 1
ATOM 729 O O . CYS A 1 93 ? 4.937 6.897 -5.125 1.00 92.62 93 CYS A O 1
ATOM 731 N N . SER A 1 94 ? 6.240 6.133 -3.450 1.00 91.25 94 SER A N 1
ATOM 732 C CA . SER A 1 94 ? 6.821 7.428 -3.091 1.00 91.25 94 SER A CA 1
ATOM 733 C C . SER A 1 94 ? 7.682 7.998 -4.227 1.00 91.25 94 SER A C 1
ATOM 735 O O . SER A 1 94 ? 8.089 7.252 -5.116 1.00 91.25 94 SER A O 1
ATOM 737 N N . PRO A 1 95 ? 7.967 9.314 -4.221 1.00 89.94 95 PRO A N 1
ATOM 738 C CA . PRO A 1 95 ? 8.888 9.917 -5.181 1.00 89.94 95 PRO A CA 1
ATOM 739 C C . PRO A 1 95 ? 10.272 9.241 -5.200 1.00 89.94 95 PRO A C 1
ATOM 741 O O . PRO A 1 95 ? 10.658 8.631 -4.198 1.00 89.94 95 PRO A O 1
ATOM 744 N N . PRO A 1 96 ? 11.041 9.405 -6.293 1.00 86.44 96 PRO A N 1
ATOM 745 C CA . PRO A 1 96 ? 12.349 8.777 -6.443 1.00 86.44 96 PRO A CA 1
ATOM 746 C C . PRO A 1 96 ? 13.299 9.028 -5.263 1.00 86.44 96 PRO A C 1
ATOM 748 O O . PRO A 1 96 ? 13.399 10.148 -4.760 1.00 86.44 96 PRO A O 1
ATOM 751 N N . GLY A 1 97 ? 14.008 7.983 -4.841 1.00 86.19 97 GLY A N 1
ATOM 752 C CA . GLY A 1 97 ? 14.995 7.983 -3.757 1.00 86.19 97 GLY A CA 1
ATOM 753 C C . GLY A 1 97 ? 14.401 7.834 -2.354 1.00 86.19 97 GLY A C 1
ATOM 754 O O . GLY A 1 97 ? 15.129 7.560 -1.396 1.00 86.19 97 GLY A O 1
ATOM 755 N N . ILE A 1 98 ? 13.083 7.990 -2.202 1.00 89.94 98 ILE A N 1
ATOM 756 C CA . ILE A 1 98 ? 12.426 7.882 -0.898 1.00 89.94 98 ILE A CA 1
ATOM 757 C C . ILE A 1 98 ? 12.355 6.422 -0.440 1.00 89.94 98 ILE A C 1
ATOM 759 O O . ILE A 1 98 ? 12.637 6.140 0.726 1.00 89.94 98 ILE A O 1
ATOM 763 N N . ALA A 1 99 ? 12.022 5.482 -1.325 1.00 86.38 99 ALA A N 1
ATOM 764 C CA . ALA A 1 99 ? 11.970 4.071 -0.949 1.00 86.38 99 ALA A CA 1
ATOM 765 C C . ALA A 1 99 ? 13.376 3.528 -0.619 1.00 86.38 99 ALA A C 1
ATOM 767 O O . ALA A 1 99 ? 13.536 2.806 0.364 1.00 86.38 99 ALA A O 1
ATOM 768 N N . ASP A 1 100 ? 14.411 3.939 -1.356 1.00 85.94 100 ASP A N 1
ATOM 769 C CA . ASP A 1 100 ? 15.816 3.608 -1.082 1.00 85.94 100 ASP A CA 1
ATOM 770 C C . ASP A 1 100 ? 16.285 4.091 0.298 1.00 85.94 100 ASP A C 1
ATOM 772 O O . ASP A 1 100 ? 17.090 3.423 0.956 1.00 85.94 100 ASP A O 1
ATOM 776 N N . SER A 1 101 ? 15.801 5.247 0.759 1.00 90.25 101 SER A N 1
ATOM 777 C CA . SER A 1 101 ? 16.094 5.737 2.114 1.00 90.25 101 SER A CA 1
ATOM 778 C C . SER A 1 101 ? 15.409 4.928 3.223 1.00 90.25 101 SER A C 1
ATOM 780 O O . SER A 1 101 ? 15.846 4.978 4.368 1.00 90.25 101 SER A O 1
ATOM 782 N N . ARG A 1 102 ? 14.376 4.144 2.889 1.00 89.38 102 ARG A N 1
ATOM 783 C CA . ARG A 1 102 ? 13.589 3.319 3.824 1.00 89.38 102 ARG A CA 1
ATOM 784 C C . ARG A 1 102 ? 13.970 1.844 3.803 1.00 89.38 102 ARG A C 1
ATOM 786 O O . ARG A 1 102 ? 13.334 1.039 4.473 1.00 89.38 102 ARG A O 1
ATOM 793 N N . ILE A 1 103 ? 15.000 1.459 3.057 1.00 85.75 103 ILE A N 1
ATOM 794 C CA . ILE A 1 103 ? 15.367 0.045 2.921 1.00 85.75 103 ILE A CA 1
ATOM 795 C C . ILE A 1 103 ? 15.660 -0.624 4.280 1.00 85.75 103 ILE A C 1
ATOM 797 O O . ILE A 1 103 ? 15.318 -1.786 4.496 1.00 85.75 103 ILE A O 1
ATOM 801 N N . GLU A 1 104 ? 16.223 0.135 5.224 1.00 88.38 104 GLU A N 1
ATOM 802 C CA . GLU A 1 104 ? 16.467 -0.321 6.596 1.00 88.38 104 GLU A CA 1
ATOM 803 C C . GLU A 1 104 ? 15.160 -0.474 7.391 1.00 88.38 104 GLU A C 1
ATOM 805 O O . GLU A 1 104 ? 15.000 -1.460 8.108 1.00 88.38 104 GLU A O 1
ATOM 810 N N . GLU A 1 105 ? 14.184 0.428 7.198 1.00 91.69 105 GLU A N 1
ATOM 811 C CA . GLU A 1 105 ? 12.828 0.318 7.771 1.00 91.69 105 GLU A CA 1
ATOM 812 C C . GLU A 1 105 ? 12.183 -1.015 7.351 1.00 91.69 105 GLU A C 1
ATOM 814 O O . GLU A 1 105 ? 11.641 -1.740 8.189 1.00 91.69 105 GLU A O 1
ATOM 819 N N . TYR A 1 106 ? 12.314 -1.386 6.075 1.00 89.50 106 TYR A N 1
ATOM 820 C CA . TYR A 1 106 ? 11.755 -2.621 5.510 1.00 89.50 106 TYR A CA 1
ATOM 821 C C . TYR A 1 106 ? 12.408 -3.909 6.015 1.00 89.50 106 TYR A C 1
ATOM 823 O O . TYR A 1 106 ? 11.851 -4.987 5.816 1.00 89.50 106 TYR A O 1
ATOM 831 N N . SER A 1 107 ? 13.534 -3.807 6.722 1.00 86.25 107 SER A N 1
ATOM 832 C CA . SER A 1 107 ? 14.207 -4.946 7.358 1.00 86.25 107 SER A CA 1
ATOM 833 C C . SER A 1 107 ? 13.787 -5.158 8.822 1.00 86.25 107 SER A C 1
ATOM 835 O O . SER A 1 107 ? 14.270 -6.079 9.479 1.00 86.25 107 SER A O 1
ATOM 837 N N . THR A 1 108 ? 12.904 -4.314 9.367 1.00 92.94 108 THR A N 1
ATOM 838 C CA . THR A 1 108 ? 12.454 -4.409 10.765 1.00 92.94 108 THR A CA 1
ATOM 839 C C . THR A 1 108 ? 11.370 -5.476 10.973 1.00 92.94 108 THR A C 1
ATOM 841 O O . THR A 1 108 ? 10.677 -5.894 10.044 1.00 92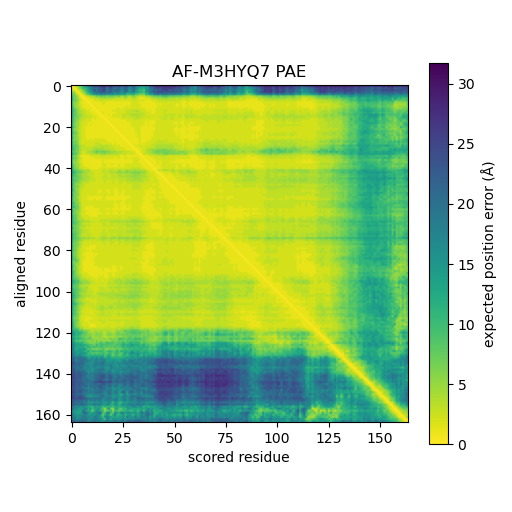.94 108 THR A O 1
ATOM 844 N N . LEU A 1 109 ? 11.166 -5.894 12.231 1.00 92.25 109 LEU A N 1
ATOM 845 C CA . LEU A 1 109 ? 10.156 -6.899 12.602 1.00 92.25 109 LEU A CA 1
ATOM 846 C C . LEU A 1 109 ? 8.721 -6.501 12.228 1.00 92.25 109 LEU A C 1
ATOM 848 O O . LEU A 1 109 ? 7.893 -7.383 11.994 1.00 92.25 109 LEU A O 1
ATOM 852 N N . GLU A 1 110 ? 8.429 -5.200 12.147 1.00 93.06 110 GLU A N 1
ATOM 853 C CA . GLU A 1 110 ? 7.122 -4.684 11.720 1.00 93.06 110 GLU A CA 1
ATOM 854 C C . GLU A 1 110 ? 6.746 -5.195 10.322 1.00 93.06 110 GLU A C 1
ATOM 856 O O . GLU A 1 110 ? 5.596 -5.561 10.087 1.00 93.06 110 GLU A O 1
ATOM 861 N N . TYR A 1 111 ? 7.732 -5.321 9.431 1.00 92.94 111 TYR A N 1
ATOM 862 C CA . TYR A 1 111 ? 7.544 -5.736 8.042 1.00 92.94 111 TYR A CA 1
ATOM 863 C C . TYR A 1 111 ? 7.811 -7.226 7.797 1.00 92.94 111 TYR A C 1
ATOM 865 O O . TYR A 1 111 ? 7.754 -7.674 6.657 1.00 92.94 111 TYR A O 1
ATOM 873 N N . SER A 1 112 ? 8.033 -8.024 8.845 1.00 90.88 112 SER A N 1
ATOM 874 C CA . SER A 1 112 ? 8.385 -9.454 8.740 1.00 90.88 112 SER A CA 1
ATOM 875 C C . SER A 1 112 ? 7.371 -10.330 7.986 1.00 90.88 112 SER A C 1
ATOM 877 O O . SER A 1 112 ? 7.712 -11.417 7.526 1.00 90.88 112 SER A O 1
ATOM 879 N N . LYS A 1 113 ? 6.116 -9.881 7.839 1.00 91.19 113 LYS A N 1
ATOM 880 C CA . LYS A 1 113 ? 5.083 -10.574 7.045 1.00 91.19 113 LYS A CA 1
ATOM 881 C C . LYS A 1 113 ? 5.112 -10.227 5.556 1.00 91.19 113 LYS A C 1
ATOM 883 O O . LYS A 1 113 ? 4.518 -10.958 4.756 1.00 91.19 113 LYS A O 1
ATOM 888 N N . ILE A 1 114 ? 5.772 -9.133 5.181 1.00 91.69 114 ILE A N 1
ATOM 889 C CA . ILE A 1 114 ? 5.901 -8.708 3.792 1.00 91.69 114 ILE A CA 1
ATOM 890 C C . ILE A 1 114 ? 6.893 -9.632 3.092 1.00 91.69 114 ILE A C 1
ATOM 892 O O . ILE A 1 114 ? 8.080 -9.659 3.393 1.00 91.69 114 ILE A O 1
ATOM 896 N N . LYS A 1 115 ? 6.389 -10.385 2.118 1.00 86.81 115 LYS A N 1
ATOM 897 C CA . LYS A 1 115 ? 7.170 -11.324 1.300 1.00 86.81 115 LYS A CA 1
ATOM 898 C C . LYS A 1 115 ? 7.716 -10.664 0.038 1.00 86.81 115 LYS A C 1
ATOM 900 O O . LYS A 1 115 ? 8.629 -11.178 -0.607 1.00 86.81 115 LYS A O 1
ATOM 905 N N . MET A 1 116 ? 7.111 -9.546 -0.355 1.00 86.00 116 MET A N 1
ATOM 906 C CA . MET A 1 116 ? 7.450 -8.834 -1.576 1.00 86.00 116 MET A CA 1
ATOM 907 C C . MET A 1 116 ? 7.331 -7.333 -1.371 1.00 86.00 116 MET A C 1
ATOM 909 O O . MET A 1 116 ? 6.261 -6.828 -1.030 1.00 86.00 116 MET A O 1
ATOM 913 N N . PHE A 1 117 ? 8.417 -6.634 -1.665 1.00 88.19 117 PHE A N 1
ATOM 914 C CA . PHE A 1 117 ? 8.429 -5.190 -1.778 1.00 88.19 117 PHE A CA 1
ATOM 915 C C . PHE A 1 117 ? 8.573 -4.806 -3.245 1.00 88.19 117 PHE A C 1
ATOM 917 O O . PHE A 1 117 ? 9.410 -5.346 -3.972 1.00 88.19 117 PHE A O 1
ATOM 924 N N . ILE A 1 118 ? 7.750 -3.868 -3.679 1.00 88.25 118 ILE A N 1
ATOM 925 C CA . ILE A 1 118 ? 7.738 -3.329 -5.029 1.00 88.25 118 ILE A CA 1
ATOM 926 C C . ILE A 1 118 ? 7.984 -1.832 -4.903 1.00 88.25 118 ILE A C 1
ATOM 928 O O . ILE A 1 118 ? 7.273 -1.156 -4.167 1.00 88.25 118 ILE A O 1
ATOM 932 N N . ALA A 1 119 ? 8.974 -1.316 -5.615 1.00 86.94 119 ALA A N 1
ATOM 933 C CA . ALA A 1 119 ? 9.267 0.109 -5.661 1.00 86.94 119 ALA A CA 1
ATOM 934 C C . ALA A 1 119 ? 9.395 0.587 -7.107 1.00 86.94 119 ALA A C 1
ATOM 936 O O . ALA A 1 119 ? 9.457 -0.216 -8.041 1.00 86.94 119 ALA A O 1
ATOM 937 N N . GLN A 1 120 ? 9.409 1.900 -7.309 1.00 80.56 120 GLN A N 1
ATOM 938 C CA . GLN A 1 120 ? 9.541 2.485 -8.641 1.00 80.56 120 GLN A CA 1
ATOM 939 C C . GLN A 1 120 ? 10.872 2.091 -9.305 1.00 80.56 120 GLN A C 1
ATOM 941 O O . GLN A 1 120 ? 11.882 1.856 -8.643 1.00 80.56 120 GLN A O 1
ATOM 946 N N . GLY A 1 121 ? 10.887 2.024 -10.639 1.00 72.69 121 GLY A N 1
ATOM 947 C CA . GLY A 1 121 ? 12.060 1.615 -11.422 1.00 72.69 121 GLY A CA 1
ATOM 948 C C . GLY A 1 121 ? 13.321 2.463 -11.199 1.00 72.69 121 GLY A C 1
ATOM 949 O O . GLY A 1 121 ? 14.428 1.972 -11.445 1.00 72.69 121 GLY A O 1
ATOM 950 N N . SER A 1 122 ? 13.137 3.703 -10.732 1.00 77.12 122 SER A N 1
ATOM 951 C CA . SER A 1 122 ? 14.182 4.675 -10.398 1.00 77.12 122 SER A CA 1
ATOM 952 C C . SER A 1 122 ? 14.940 4.374 -9.108 1.00 77.12 122 SER A C 1
ATOM 954 O O . SER A 1 122 ? 16.013 4.931 -8.919 1.00 77.12 122 SER A O 1
ATOM 956 N N . GLU A 1 123 ? 14.410 3.529 -8.224 1.00 81.06 123 GLU A N 1
ATOM 957 C CA . GLU A 1 123 ? 15.132 3.124 -7.015 1.00 81.06 123 GLU A CA 1
ATOM 958 C C . GLU A 1 123 ? 16.349 2.265 -7.385 1.00 81.06 123 GLU A C 1
ATOM 960 O O . GLU A 1 123 ? 16.368 1.635 -8.441 1.00 81.06 123 GLU A O 1
ATOM 965 N N . HIS A 1 124 ? 17.376 2.208 -6.543 1.00 78.44 124 HIS A N 1
ATOM 966 C CA . HIS A 1 124 ? 18.616 1.479 -6.831 1.00 78.44 124 HIS A CA 1
ATOM 967 C C . HIS A 1 124 ? 18.937 0.389 -5.807 1.00 78.44 124 HIS A C 1
ATOM 969 O O . HIS A 1 124 ? 19.647 -0.557 -6.151 1.00 78.44 124 HIS A O 1
ATOM 975 N N . LYS A 1 125 ? 18.408 0.482 -4.582 1.00 79.88 125 LYS A N 1
ATOM 976 C CA . LYS A 1 125 ? 18.656 -0.482 -3.494 1.00 79.88 125 LYS A CA 1
ATOM 977 C C . LYS A 1 125 ? 17.627 -1.610 -3.431 1.00 79.88 125 LYS A C 1
ATOM 979 O O . LYS A 1 125 ? 17.762 -2.527 -2.625 1.00 79.88 125 LYS A O 1
ATOM 984 N N . PHE A 1 126 ? 16.610 -1.560 -4.285 1.00 75.38 126 PHE A N 1
ATOM 985 C CA . PHE A 1 126 ? 15.671 -2.658 -4.482 1.00 75.38 126 PHE A CA 1
ATOM 986 C C . PHE A 1 126 ? 16.253 -3.727 -5.407 1.00 75.38 126 PHE A C 1
ATOM 988 O O . PHE A 1 126 ? 17.226 -3.492 -6.126 1.00 75.38 126 PHE A O 1
ATOM 995 N N . GLY A 1 127 ? 15.629 -4.907 -5.394 1.00 71.62 127 GLY A N 1
ATOM 996 C CA . GLY A 1 127 ? 16.018 -6.041 -6.226 1.00 71.62 127 GLY A CA 1
ATOM 997 C C . GLY A 1 127 ? 15.907 -5.776 -7.741 1.00 71.62 127 GLY A C 1
ATOM 998 O O . GLY A 1 127 ? 15.861 -4.626 -8.196 1.00 71.62 127 GLY A O 1
ATOM 999 N N . PRO A 1 128 ? 15.913 -6.835 -8.568 1.00 70.94 128 PRO A N 1
ATOM 1000 C CA . PRO A 1 128 ? 15.977 -6.686 -10.017 1.00 70.94 128 PRO A CA 1
ATOM 1001 C C . PRO A 1 128 ? 14.853 -5.797 -10.563 1.00 70.94 128 PRO A C 1
ATOM 1003 O O . PRO A 1 128 ? 13.723 -5.797 -10.060 1.00 70.94 128 PRO A O 1
ATOM 1006 N N . GLN A 1 129 ? 15.174 -5.050 -11.623 1.00 68.56 129 GLN A N 1
ATOM 1007 C CA . GLN A 1 129 ? 14.160 -4.342 -12.392 1.00 68.56 129 GLN A CA 1
ATOM 1008 C C . GLN A 1 129 ? 13.204 -5.343 -13.026 1.00 68.56 129 GLN A C 1
ATOM 1010 O O . GLN A 1 129 ? 13.600 -6.360 -13.596 1.00 68.56 129 GLN A O 1
ATOM 1015 N N . PHE A 1 130 ? 11.928 -5.019 -12.910 1.00 67.06 130 PHE A N 1
ATOM 1016 C CA . PHE A 1 130 ? 10.830 -5.745 -13.486 1.00 67.06 130 PHE A CA 1
ATOM 1017 C C . PHE A 1 130 ? 10.203 -4.911 -14.605 1.00 67.06 130 PHE A C 1
ATOM 1019 O O . PHE A 1 130 ? 9.683 -3.817 -14.375 1.00 67.06 130 PHE A O 1
ATOM 1026 N N . LEU A 1 131 ? 10.241 -5.462 -15.818 1.00 65.06 131 LEU A N 1
ATOM 1027 C CA . LEU A 1 131 ? 9.578 -4.930 -17.000 1.00 65.06 131 LEU A CA 1
ATOM 1028 C C . LEU A 1 131 ? 8.736 -6.029 -17.649 1.00 65.06 131 LEU A C 1
ATOM 1030 O O . LEU A 1 131 ? 9.251 -7.044 -18.114 1.00 65.06 131 LEU A O 1
ATOM 1034 N N . TYR A 1 132 ? 7.425 -5.833 -17.682 1.00 60.19 132 TYR A N 1
ATOM 1035 C CA . TYR A 1 132 ? 6.549 -6.717 -18.439 1.00 60.19 132 TYR A CA 1
ATOM 1036 C C . TYR A 1 132 ? 6.652 -6.398 -19.946 1.00 60.19 132 TYR A C 1
ATOM 1038 O O . TYR A 1 132 ? 6.640 -5.214 -20.288 1.00 60.19 132 TYR A O 1
ATOM 1046 N N . PRO A 1 133 ? 6.696 -7.399 -20.854 1.00 55.62 133 PRO A N 1
ATOM 1047 C CA . PRO A 1 133 ? 6.571 -8.849 -20.631 1.00 55.62 133 PRO A CA 1
ATOM 1048 C C . PRO A 1 133 ? 7.890 -9.607 -20.386 1.00 55.62 133 PRO A C 1
ATOM 1050 O O . PRO A 1 133 ? 7.853 -10.809 -20.111 1.00 55.62 133 PRO A O 1
ATOM 1053 N N . ASP A 1 134 ? 9.034 -8.934 -20.465 1.00 58.34 134 ASP A N 1
ATOM 1054 C CA . ASP A 1 134 ? 10.354 -9.558 -20.633 1.00 58.34 134 ASP A CA 1
ATOM 1055 C C . ASP A 1 134 ? 10.818 -10.436 -19.458 1.00 58.34 134 ASP A C 1
ATOM 1057 O O . ASP A 1 134 ? 11.606 -11.361 -19.651 1.00 58.34 134 ASP A O 1
ATOM 1061 N N . VAL A 1 135 ? 10.303 -10.228 -18.239 1.00 60.16 135 VAL A N 1
ATOM 1062 C CA . VAL A 1 135 ? 10.790 -10.944 -17.034 1.00 60.16 135 VAL A CA 1
ATOM 1063 C C . VAL A 1 135 ? 9.965 -12.182 -16.642 1.00 60.16 135 VAL A C 1
ATOM 1065 O O . VAL A 1 135 ? 10.095 -12.703 -15.531 1.00 60.16 135 VAL A O 1
ATOM 1068 N N . ARG A 1 136 ? 9.116 -12.691 -17.545 1.00 53.97 136 ARG A N 1
ATOM 1069 C CA . ARG A 1 136 ? 8.212 -13.834 -17.296 1.00 53.97 136 ARG A CA 1
ATOM 1070 C C . ARG A 1 136 ? 8.918 -15.073 -16.721 1.00 53.97 136 ARG A C 1
ATOM 1072 O O . ARG A 1 136 ? 8.439 -15.662 -15.755 1.00 53.97 136 ARG A O 1
ATOM 1079 N N . SER A 1 137 ? 10.083 -15.422 -17.262 1.00 57.06 137 SER A N 1
ATOM 1080 C CA . SER A 1 137 ? 10.851 -16.615 -16.876 1.00 57.06 137 SER A CA 1
ATOM 1081 C C . SER A 1 137 ? 11.494 -16.526 -15.483 1.00 57.06 137 SER A C 1
ATOM 1083 O O . SER A 1 137 ? 11.740 -17.553 -14.849 1.00 57.06 137 SER A O 1
ATOM 1085 N N . PHE A 1 138 ? 11.752 -15.314 -14.977 1.00 57.41 138 PHE A N 1
ATOM 1086 C CA . PHE A 1 138 ? 12.328 -15.093 -13.646 1.00 57.41 138 PHE A CA 1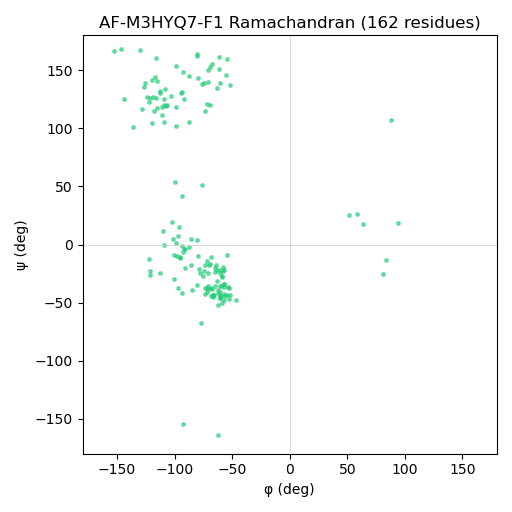
ATOM 1087 C C . PHE A 1 138 ? 11.311 -15.368 -12.532 1.00 57.41 138 PHE A C 1
ATOM 1089 O O . PHE A 1 138 ? 11.660 -15.927 -11.493 1.00 57.41 138 PHE A O 1
ATOM 1096 N N . LEU A 1 139 ? 10.043 -15.014 -12.765 1.00 53.84 139 LEU A N 1
ATOM 1097 C CA . LEU A 1 139 ? 8.962 -15.179 -11.791 1.00 53.84 139 LEU A CA 1
ATOM 1098 C C . LEU A 1 139 ? 8.413 -16.610 -11.745 1.00 53.84 139 LEU A C 1
ATOM 1100 O O . LEU A 1 139 ? 8.083 -17.104 -10.666 1.00 53.84 139 LEU A O 1
ATOM 1104 N N . GLU A 1 140 ? 8.362 -17.299 -12.889 1.00 53.50 140 GLU A N 1
ATOM 1105 C CA . GLU A 1 140 ? 7.894 -18.690 -12.981 1.00 53.50 140 GLU A CA 1
ATOM 1106 C C . GLU A 1 140 ? 8.794 -19.658 -12.184 1.00 53.50 140 GLU A C 1
ATOM 1108 O O . GLU A 1 140 ? 8.295 -20.600 -11.574 1.00 53.50 140 GLU A O 1
ATOM 1113 N N . LYS A 1 141 ? 10.102 -19.376 -12.067 1.00 52.44 141 LYS A N 1
ATOM 1114 C CA . LYS A 1 141 ? 11.047 -20.179 -11.262 1.00 52.44 141 LYS A CA 1
ATOM 1115 C C . LYS A 1 141 ? 10.871 -20.045 -9.744 1.00 52.44 141 LYS A C 1
ATOM 1117 O O . LYS A 1 141 ? 11.452 -20.830 -9.000 1.00 52.44 141 LYS A O 1
ATOM 1122 N N . LYS A 1 142 ? 10.125 -19.043 -9.269 1.00 53.28 142 LYS A N 1
ATOM 1123 C CA . LYS A 1 142 ? 10.067 -18.660 -7.846 1.00 53.28 142 LYS A CA 1
ATOM 1124 C C . LYS A 1 142 ? 8.720 -18.974 -7.168 1.00 53.28 142 LYS A C 1
ATOM 1126 O O . LYS A 1 142 ? 8.511 -18.537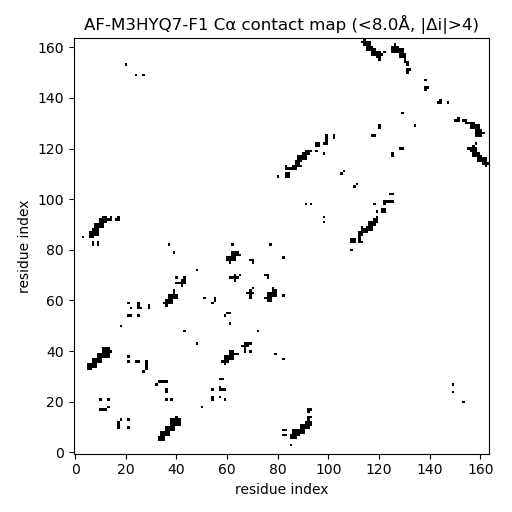 -6.044 1.00 53.28 142 LYS A O 1
ATOM 1131 N N . ASN A 1 143 ? 7.828 -19.744 -7.809 1.00 47.03 143 ASN A N 1
ATOM 1132 C CA . ASN A 1 143 ? 6.517 -20.171 -7.277 1.00 47.03 143 ASN A CA 1
ATOM 1133 C C . ASN A 1 143 ? 5.537 -19.036 -6.880 1.00 47.03 143 ASN A C 1
ATOM 1135 O O . ASN A 1 143 ? 4.624 -19.248 -6.086 1.00 47.03 143 ASN A O 1
ATOM 1139 N N . PHE A 1 144 ? 5.633 -17.846 -7.484 1.00 50.84 144 PHE A N 1
ATOM 1140 C CA . PHE A 1 144 ? 4.684 -16.734 -7.265 1.00 50.84 144 PHE A CA 1
ATOM 1141 C C . PHE A 1 144 ? 3.542 -16.697 -8.303 1.00 50.84 144 PHE A C 1
ATOM 1143 O O . PHE A 1 144 ? 3.150 -15.638 -8.797 1.00 50.84 144 PHE A O 1
ATOM 1150 N N . LEU A 1 145 ? 2.986 -17.867 -8.642 1.00 39.72 145 LEU A N 1
ATOM 1151 C CA . LEU A 1 145 ? 2.032 -18.050 -9.749 1.00 39.72 145 LEU A CA 1
ATOM 1152 C C . LEU A 1 145 ? 0.731 -17.228 -9.598 1.00 39.72 145 LEU A C 1
ATOM 1154 O O . LEU A 1 145 ? 0.101 -16.886 -10.595 1.00 39.72 145 LEU A O 1
ATOM 1158 N N . SER A 1 146 ? 0.336 -16.851 -8.377 1.00 40.34 146 SER A N 1
ATOM 1159 C CA . SER A 1 146 ? -0.878 -16.056 -8.123 1.00 40.34 146 SER A CA 1
ATOM 1160 C C . SER A 1 146 ? -0.724 -14.554 -8.408 1.00 40.34 146 SER A C 1
ATOM 1162 O O . SER A 1 146 ? -1.725 -13.884 -8.656 1.00 40.34 146 SER A O 1
ATOM 1164 N N . PHE A 1 147 ? 0.506 -14.028 -8.437 1.00 46.50 147 PHE A N 1
ATOM 1165 C CA . PHE A 1 147 ? 0.807 -12.613 -8.712 1.00 46.50 147 PHE A CA 1
ATOM 1166 C C . PHE A 1 147 ? 1.090 -12.338 -10.203 1.00 46.50 147 PHE A C 1
ATOM 1168 O O . PHE A 1 147 ? 1.181 -11.193 -10.639 1.00 46.50 147 PHE A O 1
ATOM 1175 N N . TYR A 1 148 ? 1.168 -13.397 -11.014 1.00 40.50 148 TYR A N 1
ATOM 1176 C CA . TYR A 1 148 ? 1.389 -13.357 -12.461 1.00 40.50 148 TYR A CA 1
ATOM 1177 C C . TYR A 1 148 ? 0.344 -12.521 -13.225 1.00 40.50 148 TYR A C 1
ATOM 1179 O O . TYR A 1 148 ? 0.661 -11.847 -14.204 1.00 40.50 148 TYR A O 1
ATOM 1187 N N . THR A 1 149 ? -0.909 -12.524 -12.764 1.00 41.81 149 THR A N 1
ATOM 1188 C CA . THR A 1 149 ? -2.006 -11.762 -13.383 1.00 41.81 149 THR A CA 1
ATOM 1189 C C . THR A 1 149 ? -1.954 -10.271 -13.030 1.00 41.81 149 THR A C 1
ATOM 1191 O O . THR A 1 149 ? -2.454 -9.447 -13.791 1.00 41.81 149 THR A O 1
ATOM 1194 N N . PHE A 1 150 ? -1.326 -9.913 -11.906 1.00 47.31 150 PHE A N 1
ATOM 1195 C CA . PHE A 1 150 ? -1.319 -8.559 -11.351 1.00 47.31 150 PHE A CA 1
ATOM 1196 C C . PHE A 1 150 ? -0.459 -7.576 -12.165 1.00 47.31 150 PHE A C 1
ATOM 1198 O O . PHE A 1 150 ? -0.878 -6.455 -12.438 1.00 47.31 150 PHE A O 1
ATOM 1205 N N . LEU A 1 151 ? 0.714 -8.019 -12.622 1.00 47.41 151 LEU A N 1
ATOM 1206 C CA . LEU A 1 151 ? 1.699 -7.164 -13.299 1.00 47.41 151 LEU A CA 1
ATOM 1207 C C . LEU A 1 151 ? 1.493 -7.051 -14.822 1.00 47.41 151 LEU A C 1
ATOM 1209 O O . LEU A 1 151 ? 2.215 -6.316 -15.488 1.00 47.41 151 LEU A O 1
ATOM 1213 N N . ARG A 1 152 ? 0.497 -7.753 -15.385 1.00 38.91 152 ARG A N 1
ATOM 1214 C CA . ARG A 1 152 ? 0.195 -7.762 -16.831 1.00 38.91 152 ARG A CA 1
ATOM 1215 C C . ARG A 1 152 ? -0.367 -6.444 -17.374 1.00 38.91 152 ARG A C 1
ATOM 1217 O O . ARG A 1 152 ? -0.413 -6.277 -18.587 1.00 38.91 152 ARG A O 1
ATOM 1224 N N . VAL A 1 153 ? -0.846 -5.549 -16.509 1.00 42.38 153 VAL A N 1
ATOM 1225 C CA . VAL A 1 153 ? -1.679 -4.398 -16.912 1.00 42.38 153 VAL A CA 1
ATOM 1226 C C . VAL A 1 153 ? -0.936 -3.058 -16.791 1.00 42.38 153 VAL A C 1
ATOM 1228 O O . VAL A 1 153 ? -1.482 -2.015 -17.133 1.00 42.38 153 VAL A O 1
ATOM 1231 N N . ILE A 1 154 ? 0.324 -3.054 -16.341 1.00 46.06 154 ILE A N 1
ATOM 1232 C CA . ILE A 1 154 ? 1.038 -1.817 -16.003 1.00 46.06 154 ILE A CA 1
ATOM 1233 C C . ILE A 1 154 ? 2.294 -1.667 -16.870 1.00 46.06 154 ILE A C 1
ATOM 1235 O O . ILE A 1 154 ? 3.309 -2.308 -16.616 1.00 46.06 154 ILE A O 1
ATOM 1239 N N . HIS A 1 155 ? 2.248 -0.776 -17.866 1.00 48.31 155 HIS A N 1
ATOM 1240 C CA . HIS A 1 155 ? 3.412 -0.327 -18.649 1.00 48.31 155 HIS A CA 1
ATOM 1241 C C . HIS A 1 155 ? 4.287 0.666 -17.851 1.00 48.31 155 HIS A C 1
ATOM 1243 O O . HIS A 1 155 ? 4.574 1.768 -18.310 1.00 48.31 155 HIS A O 1
ATOM 1249 N N . ILE A 1 156 ? 4.666 0.313 -16.621 1.00 54.47 156 ILE A N 1
ATOM 1250 C CA . ILE A 1 156 ? 5.532 1.125 -15.752 1.00 54.47 156 ILE A CA 1
ATOM 1251 C C . ILE A 1 156 ? 6.716 0.255 -15.323 1.00 54.47 156 ILE A C 1
ATOM 1253 O O . ILE A 1 156 ? 6.542 -0.925 -15.019 1.00 54.47 156 ILE A O 1
ATOM 1257 N N . HIS A 1 157 ? 7.919 0.832 -15.304 1.00 55.66 157 HIS A N 1
ATOM 1258 C CA . HIS A 1 157 ? 9.114 0.169 -14.786 1.00 55.66 157 HIS A CA 1
ATOM 1259 C C . HIS A 1 157 ? 9.034 0.071 -13.257 1.00 55.66 157 HIS A C 1
ATOM 1261 O O . HIS A 1 157 ? 8.970 1.095 -12.573 1.00 55.66 157 HIS A O 1
ATOM 1267 N N . TRP A 1 158 ? 9.081 -1.148 -12.724 1.00 60.47 158 TRP A N 1
ATOM 1268 C CA . TRP A 1 158 ? 9.106 -1.416 -11.284 1.00 60.47 158 TRP A CA 1
ATOM 1269 C C . TRP A 1 158 ? 10.419 -2.096 -10.896 1.00 60.47 158 TRP A C 1
ATOM 1271 O O . TRP A 1 158 ? 11.093 -2.690 -11.733 1.00 60.47 158 TRP A O 1
ATOM 1281 N N . ARG A 1 159 ? 10.790 -2.049 -9.621 1.00 57.16 159 ARG A N 1
ATOM 1282 C CA . ARG A 1 159 ? 11.793 -2.928 -9.013 1.00 57.16 159 ARG A CA 1
ATOM 1283 C C . ARG A 1 159 ? 11.135 -3.795 -7.967 1.00 57.16 159 ARG A C 1
ATOM 1285 O O . ARG A 1 159 ? 10.279 -3.321 -7.225 1.00 57.16 159 ARG A O 1
ATOM 1292 N N . VAL A 1 160 ? 11.541 -5.058 -7.908 1.00 59.84 160 VAL A N 1
ATOM 1293 C CA . VAL A 1 160 ? 10.955 -6.030 -6.983 1.00 59.84 160 VAL A CA 1
ATOM 1294 C C . VAL A 1 160 ? 12.046 -6.597 -6.088 1.00 59.84 160 VAL A C 1
ATOM 1296 O O . VAL A 1 160 ? 13.019 -7.172 -6.571 1.00 59.84 160 VAL A O 1
ATOM 1299 N N . LEU A 1 161 ? 11.870 -6.456 -4.777 1.00 56.28 161 LEU A N 1
ATOM 1300 C CA . LEU A 1 161 ? 12.678 -7.103 -3.752 1.00 56.28 161 LEU A CA 1
ATOM 1301 C C . LEU A 1 161 ? 11.850 -8.221 -3.107 1.00 56.28 161 LEU A C 1
ATOM 1303 O O . LEU A 1 161 ? 10.784 -7.979 -2.543 1.00 56.28 161 LEU A O 1
ATOM 1307 N N . PHE A 1 162 ? 12.345 -9.453 -3.203 1.00 56.94 162 PHE A N 1
ATOM 1308 C CA . PHE A 1 162 ? 11.760 -10.608 -2.523 1.00 56.94 162 PHE A CA 1
ATOM 1309 C C . PHE A 1 162 ? 12.460 -10.802 -1.181 1.00 56.94 162 PHE A C 1
ATOM 1311 O O . PHE A 1 162 ? 13.691 -10.825 -1.145 1.00 56.94 162 PHE A O 1
ATOM 1318 N N . VAL A 1 163 ? 11.682 -10.969 -0.113 1.00 51.72 163 VAL A N 1
ATOM 1319 C CA . VAL A 1 163 ? 12.188 -11.264 1.233 1.00 51.72 163 VAL A CA 1
ATOM 1320 C C . VAL A 1 163 ? 11.671 -12.647 1.624 1.00 51.72 163 VAL A C 1
ATOM 1322 O O . VAL A 1 163 ? 10.479 -12.926 1.476 1.00 51.72 163 VAL A O 1
ATOM 1325 N N . TYR A 1 164 ? 12.597 -13.531 2.002 1.00 42.00 164 TYR A N 1
ATOM 1326 C CA . TYR A 1 164 ? 12.344 -14.934 2.343 1.00 42.00 164 TYR A CA 1
ATOM 1327 C C . TYR A 1 164 ? 12.272 -15.131 3.848 1.00 42.00 164 TYR A C 1
ATOM 1329 O O . TYR A 1 164 ? 13.115 -14.521 4.540 1.00 42.00 164 TYR A O 1
#

pLDDT: mean 82.07, std 18.32, range [38.59, 98.38]

Mean predicted aligned error: 7.54 Å

Solvent-accessible surface area (backbo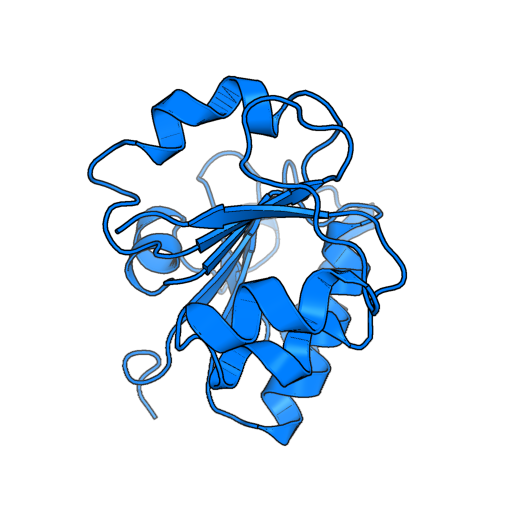ne atoms only — not comparable to full-atom values): 9249 Å² total; per-residue (Å²): 133,74,82,82,83,40,53,20,39,33,36,37,22,61,45,91,62,22,41,59,52,48,52,51,51,32,58,46,30,77,73,65,70,63,48,42,47,36,40,28,50,66,68,63,48,84,88,49,47,68,63,52,48,62,36,40,78,52,67,35,40,45,33,28,71,87,73,17,50,39,74,82,78,39,94,74,67,40,48,48,70,58,50,46,68,45,14,36,33,36,36,41,38,53,63,84,56,50,58,51,73,37,54,69,63,62,70,33,80,78,37,68,58,38,40,32,40,34,35,49,49,78,44,76,80,54,42,62,77,42,45,76,77,80,49,56,73,67,48,68,77,67,76,51,74,85,56,60,74,70,57,74,80,53,100,58,59,28,16,42,31,78,52,133

Organism: NCBI:txid1001599

Radius of gyration: 15.08 Å; Cα contacts (8 Å, |Δi|>4): 283; chains: 1; bounding box: 36×39×33 Å

Sequence (164 aa):
MKLQDKPGVYIRGIGVIGWPLASLLLLLQGKLEKFQVYIEPHQLKKSEIPAILSLIEKGGIVVDTGENRVKDFFPEFLSKKEAIGYSVVLCDCSPPGIADSRIEEYSTLEYSKIKMFIAQGSEHKFGPQFLYPDVRSFLEKKNFLSFYTFLRVIHIHWRVLFVY

Nearest PDB structures (foldseek):
  6vlc-assembly1_B  TM=6.568E-01  e=3.921E-02  Neisseria meningitidis Z2491
  5vae-assembly1_A  TM=5.105E-01  e=4.460E-02  Streptococcus gordonii
  8k5u-assembly2_B  TM=5.057E-01  e=2.664E-02  Ramlibacter sp.
  8k5u-assembly1_A  TM=4.727E-01  e=5.411E-02  Ramlibacter sp.
  5vaf-assembly2_B  TM=5.630E-01  e=1.618E-01  Streptococcus gordonii